Protein AF-A0A1F4V1P5-F1 (afdb_monomer)

pLDDT: mean 93.63, std 7.02, range [51.47, 98.0]

Solvent-accessible surface area (backbone atoms only — not comparable to full-atom values): 4844 Å² total; per-residue (Å²): 129,58,70,64,47,50,52,33,29,52,26,30,45,53,30,20,50,51,32,65,44,67,95,46,83,52,58,62,66,65,35,49,54,26,52,50,53,31,47,53,43,30,67,76,72,36,67,85,50,52,69,64,47,52,53,52,53,57,55,61,69,44,54,79,76,23,53,87,33,69,66,55,20,38,55,51,18,50,54,38,39,51,54,30,50,49,57,74,79,110

Radius of gyration: 12.32 Å; Cα contacts (8 Å, |Δi|>4): 101; chains: 1; bounding box: 30×18×35 Å

Structure (mmCIF, N/CA/C/O backbone):
data_AF-A0A1F4V1P5-F1
#
_entry.id   AF-A0A1F4V1P5-F1
#
loop_
_atom_site.group_PDB
_atom_site.id
_atom_site.type_symbol
_atom_site.label_atom_id
_atom_site.label_alt_id
_atom_site.label_comp_id
_atom_site.label_asym_id
_atom_site.label_entity_id
_atom_site.label_seq_id
_atom_site.pdbx_PDB_ins_code
_atom_site.Cartn_x
_atom_site.Cartn_y
_atom_site.Cartn_z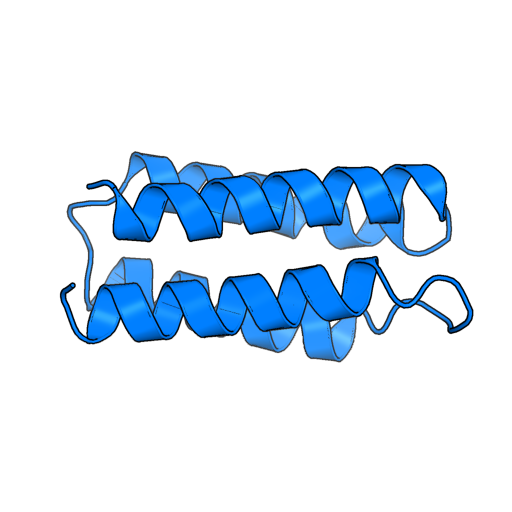
_atom_site.occupancy
_atom_site.B_iso_or_equiv
_atom_site.auth_seq_id
_atom_site.auth_comp_id
_atom_site.auth_asym_id
_atom_site.auth_atom_id
_atom_site.pdbx_PDB_model_num
ATOM 1 N N . MET A 1 1 ? 2.845 -2.626 21.431 1.00 68.25 1 MET A N 1
ATOM 2 C CA . MET A 1 1 ? 2.217 -2.589 20.090 1.00 68.25 1 MET A CA 1
ATOM 3 C C . MET A 1 1 ? 1.242 -3.754 19.974 1.00 68.25 1 MET A C 1
ATOM 5 O O . MET A 1 1 ? 1.628 -4.874 20.286 1.00 68.25 1 MET A O 1
ATOM 9 N N . ASN A 1 2 ? -0.014 -3.492 19.599 1.00 84.94 2 ASN A N 1
ATOM 10 C CA . ASN A 1 2 ? -1.033 -4.527 19.369 1.00 84.94 2 ASN A CA 1
ATOM 11 C C . ASN A 1 2 ? -0.528 -5.539 18.312 1.00 84.94 2 ASN A C 1
ATOM 13 O O . ASN A 1 2 ? 0.063 -5.127 17.313 1.00 84.94 2 ASN A O 1
ATOM 17 N N . ARG A 1 3 ? -0.753 -6.845 18.522 1.00 90.75 3 ARG A N 1
ATOM 18 C CA . ARG A 1 3 ? -0.343 -7.917 17.594 1.00 90.75 3 ARG A CA 1
ATOM 19 C C . ARG A 1 3 ? -0.863 -7.688 16.173 1.00 90.75 3 ARG A C 1
ATOM 21 O O . ARG A 1 3 ? -0.117 -7.887 15.223 1.00 90.75 3 ARG A O 1
ATOM 28 N N . ASN A 1 4 ? -2.089 -7.194 16.033 1.00 93.88 4 ASN A N 1
ATOM 29 C CA . ASN A 1 4 ? -2.689 -6.923 14.727 1.00 93.88 4 ASN A CA 1
ATOM 30 C C . ASN A 1 4 ? -1.975 -5.747 14.036 1.00 93.88 4 ASN A C 1
ATOM 32 O O . ASN A 1 4 ? -1.612 -5.836 12.868 1.00 93.88 4 ASN A O 1
ATOM 36 N N . LYS A 1 5 ? -1.641 -4.681 14.785 1.00 94.00 5 LYS A N 1
ATOM 37 C CA . LYS A 1 5 ? -0.823 -3.560 14.272 1.00 94.00 5 LYS A CA 1
ATOM 38 C C . LYS A 1 5 ? 0.567 -4.030 13.829 1.00 94.00 5 LYS A C 1
ATOM 40 O O . LYS A 1 5 ? 1.074 -3.567 12.811 1.00 94.00 5 LYS A O 1
ATOM 45 N N . LEU A 1 6 ? 1.175 -4.970 14.562 1.00 94.56 6 LEU A N 1
ATOM 46 C CA . LEU A 1 6 ? 2.447 -5.584 14.171 1.00 94.56 6 LEU A CA 1
ATOM 47 C C . LEU A 1 6 ? 2.315 -6.379 12.863 1.00 94.56 6 LEU A C 1
ATOM 49 O O . LEU A 1 6 ? 3.188 -6.253 12.009 1.00 94.56 6 LEU A O 1
ATOM 53 N N . ASN A 1 7 ? 1.243 -7.158 12.690 1.00 95.25 7 ASN A N 1
ATOM 54 C CA . ASN A 1 7 ? 0.996 -7.912 11.457 1.00 95.25 7 ASN A CA 1
ATOM 55 C C . ASN A 1 7 ? 0.929 -6.976 10.246 1.00 95.25 7 ASN A C 1
ATOM 57 O O . ASN A 1 7 ? 1.703 -7.148 9.304 1.00 95.25 7 ASN A O 1
ATOM 61 N N . VAL A 1 8 ? 0.087 -5.936 10.329 1.00 96.50 8 VAL A N 1
ATOM 62 C CA . VAL A 1 8 ? -0.024 -4.908 9.284 1.00 96.50 8 VAL A CA 1
ATOM 63 C C . VAL A 1 8 ? 1.338 -4.286 9.007 1.00 96.50 8 VAL A C 1
ATOM 65 O O . VAL A 1 8 ? 1.785 -4.263 7.864 1.00 96.50 8 VAL A O 1
ATOM 68 N N . LYS A 1 9 ? 2.041 -3.831 10.050 1.00 96.38 9 LYS A N 1
ATOM 69 C CA . LYS A 1 9 ? 3.361 -3.211 9.911 1.00 96.38 9 LYS A CA 1
ATOM 70 C C . LYS A 1 9 ? 4.336 -4.117 9.159 1.00 96.38 9 LYS A C 1
ATOM 72 O O . LYS A 1 9 ? 5.035 -3.646 8.268 1.00 96.38 9 LYS A O 1
ATOM 77 N N . MET A 1 10 ? 4.382 -5.405 9.490 1.00 97.19 10 MET A N 1
ATOM 78 C CA . MET A 1 10 ? 5.274 -6.351 8.821 1.00 97.19 10 MET A CA 1
ATOM 79 C C . MET A 1 10 ? 4.907 -6.561 7.352 1.00 97.19 10 MET A C 1
ATOM 81 O O . MET A 1 10 ? 5.808 -6.638 6.520 1.00 97.19 10 MET A O 1
ATOM 85 N N . ASP A 1 11 ? 3.621 -6.630 7.015 1.00 97.94 11 ASP A N 1
ATOM 86 C CA . ASP A 1 11 ? 3.185 -6.756 5.623 1.00 97.94 11 ASP A CA 1
ATOM 87 C C . ASP A 1 11 ? 3.482 -5.482 4.814 1.00 97.94 11 ASP A C 1
ATOM 89 O O . ASP A 1 11 ? 4.021 -5.574 3.711 1.00 97.94 11 ASP A O 1
ATOM 93 N N . LEU A 1 12 ? 3.284 -4.293 5.391 1.00 97.81 12 LEU A N 1
ATOM 94 C CA . LEU A 1 12 ? 3.679 -3.028 4.762 1.00 97.81 12 LEU A CA 1
ATOM 95 C C . LEU A 1 12 ? 5.195 -2.936 4.540 1.00 97.81 12 LEU A C 1
ATOM 97 O O . LEU A 1 12 ? 5.633 -2.531 3.468 1.00 97.81 12 LEU A O 1
ATOM 101 N N . LEU A 1 13 ? 6.017 -3.357 5.507 1.00 97.38 13 LEU A N 1
ATOM 102 C CA . LEU A 1 13 ? 7.475 -3.377 5.341 1.00 97.38 13 LEU A CA 1
ATOM 103 C C . LEU A 1 13 ? 7.922 -4.361 4.253 1.00 97.38 13 LEU A C 1
ATOM 105 O O . LEU A 1 13 ? 8.861 -4.069 3.512 1.00 97.38 13 LEU A O 1
ATOM 109 N N . ARG A 1 14 ? 7.252 -5.512 4.120 1.00 97.44 14 ARG A N 1
ATOM 110 C CA . ARG A 1 14 ? 7.516 -6.456 3.022 1.00 97.44 14 ARG A CA 1
ATOM 111 C C . ARG A 1 14 ? 7.134 -5.855 1.674 1.00 97.44 14 ARG A C 1
ATOM 113 O O . ARG A 1 14 ? 7.922 -5.957 0.738 1.00 97.44 14 ARG A O 1
ATOM 120 N N . ALA A 1 15 ? 5.989 -5.179 1.585 1.00 96.94 15 ALA A N 1
ATOM 121 C CA . ALA A 1 15 ? 5.600 -4.445 0.386 1.00 96.94 15 ALA A CA 1
ATOM 122 C C . ALA A 1 15 ? 6.625 -3.346 0.044 1.00 96.94 15 ALA A C 1
ATOM 124 O O . ALA A 1 15 ? 7.134 -3.310 -1.073 1.00 96.94 15 ALA A O 1
ATOM 125 N N . ALA A 1 16 ? 7.028 -2.515 1.006 1.00 97.00 16 ALA A N 1
ATOM 126 C CA . ALA A 1 16 ? 8.038 -1.479 0.790 1.00 97.00 16 ALA A CA 1
ATOM 127 C C . ALA A 1 16 ? 9.396 -2.055 0.353 1.00 97.00 16 ALA A C 1
ATOM 129 O O . ALA A 1 16 ? 10.014 -1.543 -0.577 1.00 97.00 16 ALA A O 1
ATOM 130 N N . LYS A 1 17 ? 9.837 -3.175 0.942 1.00 96.12 17 LYS A N 1
ATOM 131 C CA . LYS A 1 17 ? 11.062 -3.868 0.515 1.00 96.12 17 LYS A CA 1
ATOM 132 C C . LYS A 1 17 ? 11.021 -4.213 -0.973 1.00 96.12 17 LYS A C 1
ATOM 134 O O . LYS A 1 17 ? 11.998 -3.970 -1.675 1.00 96.12 17 LYS A O 1
ATOM 139 N N . THR A 1 18 ? 9.890 -4.724 -1.466 1.00 94.44 18 THR A N 1
ATOM 140 C CA . THR A 1 18 ? 9.746 -5.016 -2.901 1.00 94.44 18 THR A CA 1
ATOM 141 C C . THR A 1 18 ? 9.886 -3.760 -3.748 1.00 94.44 18 THR A C 1
ATOM 143 O O . THR A 1 18 ? 10.382 -3.857 -4.857 1.00 94.44 18 THR A O 1
ATOM 146 N N . ALA A 1 19 ? 9.540 -2.573 -3.251 1.00 95.06 19 ALA A N 1
ATOM 147 C CA . ALA A 1 19 ? 9.760 -1.321 -3.966 1.00 95.06 19 ALA A CA 1
ATOM 148 C C . ALA A 1 19 ? 11.250 -0.930 -4.034 1.00 95.06 19 ALA A C 1
ATOM 150 O O . ALA A 1 19 ? 11.724 -0.487 -5.075 1.00 95.06 19 ALA A O 1
ATOM 151 N N . PHE A 1 20 ? 12.016 -1.157 -2.967 1.00 95.75 20 PHE A N 1
ATOM 152 C CA . PHE A 1 20 ? 13.427 -0.756 -2.905 1.00 95.75 20 PHE A CA 1
ATOM 153 C C . PHE A 1 20 ? 14.398 -1.694 -3.630 1.00 95.75 20 PHE A C 1
ATOM 155 O O . PHE A 1 20 ? 15.550 -1.327 -3.854 1.00 95.75 20 PHE A O 1
ATOM 162 N N . GLU A 1 21 ? 13.961 -2.886 -4.044 1.00 93.25 21 GLU A N 1
ATOM 163 C CA . GLU A 1 21 ? 14.762 -3.791 -4.880 1.00 93.25 21 GLU A CA 1
ATOM 164 C C . GLU A 1 21 ? 14.845 -3.298 -6.343 1.00 93.25 21 GLU A C 1
ATOM 166 O O . GLU A 1 21 ? 14.397 -3.976 -7.268 1.00 93.25 21 GLU A O 1
ATOM 171 N N . ILE A 1 22 ? 15.426 -2.112 -6.566 1.00 89.31 22 ILE A N 1
ATOM 172 C CA . ILE A 1 22 ? 15.494 -1.437 -7.878 1.00 89.31 22 ILE A CA 1
ATOM 173 C C . ILE A 1 22 ? 16.283 -2.211 -8.939 1.00 89.31 22 ILE A C 1
ATOM 175 O O . ILE A 1 22 ? 16.032 -2.056 -10.128 1.00 89.31 22 ILE A O 1
ATOM 179 N N . ASN A 1 23 ? 17.192 -3.090 -8.511 1.00 91.50 23 ASN A N 1
ATOM 180 C CA . ASN A 1 23 ? 17.998 -3.934 -9.399 1.00 91.50 23 ASN A CA 1
ATOM 181 C C . ASN A 1 23 ? 17.209 -5.119 -9.982 1.00 91.50 23 ASN A C 1
ATOM 183 O O . ASN A 1 23 ? 17.768 -5.930 -10.717 1.00 91.50 23 ASN A O 1
ATOM 187 N N . LYS A 1 24 ? 15.932 -5.266 -9.616 1.00 91.25 24 LYS A N 1
ATOM 188 C CA . LYS A 1 24 ? 15.040 -6.321 -10.096 1.00 91.25 24 LYS A CA 1
ATOM 189 C C . LYS A 1 24 ? 13.735 -5.711 -10.607 1.00 91.25 24 LYS A C 1
ATOM 191 O O . LYS A 1 24 ? 13.322 -4.664 -10.096 1.00 91.25 24 LYS A O 1
ATOM 196 N N . PRO A 1 25 ? 13.040 -6.375 -11.549 1.00 91.06 25 PRO A N 1
ATOM 197 C CA . PRO A 1 25 ? 11.670 -6.017 -11.895 1.00 91.06 25 PRO A CA 1
ATOM 198 C C . PRO A 1 25 ? 10.790 -5.938 -10.644 1.00 91.06 25 PRO A C 1
ATOM 200 O O . PRO A 1 25 ? 10.958 -6.722 -9.706 1.00 91.06 25 PRO A O 1
ATOM 203 N N . PHE A 1 26 ? 9.866 -4.982 -10.616 1.00 94.38 26 PHE A N 1
ATOM 204 C CA . PHE A 1 26 ? 8.937 -4.854 -9.501 1.00 94.38 26 PHE A CA 1
ATOM 205 C C . PHE A 1 26 ? 7.937 -6.013 -9.498 1.00 94.38 26 PHE A C 1
ATOM 207 O O . PHE A 1 26 ? 7.172 -6.189 -10.448 1.00 94.38 26 PHE A O 1
ATOM 214 N N . ASP A 1 27 ? 7.925 -6.799 -8.422 1.00 93.06 27 ASP A N 1
ATOM 215 C CA . ASP A 1 27 ? 7.007 -7.929 -8.278 1.00 93.06 27 ASP A CA 1
ATOM 216 C C . ASP A 1 27 ? 5.625 -7.456 -7.810 1.00 93.06 27 ASP A C 1
ATOM 218 O O . ASP A 1 27 ? 5.248 -7.537 -6.642 1.00 93.06 27 ASP A O 1
ATOM 222 N N . ARG A 1 28 ? 4.841 -6.971 -8.773 1.00 94.38 28 ARG A N 1
ATOM 223 C CA . ARG A 1 28 ? 3.463 -6.509 -8.573 1.00 94.38 28 ARG A CA 1
ATOM 224 C C . ARG A 1 28 ? 2.600 -7.510 -7.804 1.00 94.38 28 ARG A C 1
ATOM 226 O O . ARG A 1 28 ? 1.766 -7.104 -6.994 1.00 94.38 28 ARG A O 1
ATOM 233 N N . ASN A 1 29 ? 2.751 -8.801 -8.088 1.00 94.44 29 ASN A N 1
ATOM 234 C CA . ASN A 1 29 ? 1.880 -9.828 -7.531 1.00 94.44 29 ASN A CA 1
ATOM 235 C C . ASN A 1 29 ? 2.152 -9.996 -6.042 1.00 94.44 29 ASN A C 1
ATOM 237 O O . ASN A 1 29 ? 1.218 -9.941 -5.241 1.00 94.44 29 ASN A O 1
ATOM 241 N N . ILE A 1 30 ? 3.422 -10.131 -5.659 1.00 94.81 30 ILE A N 1
ATOM 242 C CA . ILE A 1 30 ? 3.760 -10.312 -4.251 1.00 94.81 30 ILE A CA 1
ATOM 243 C C . ILE A 1 30 ? 3.486 -9.048 -3.432 1.00 94.81 30 ILE A C 1
ATOM 245 O O . ILE A 1 30 ? 2.987 -9.139 -2.309 1.00 94.81 30 ILE A O 1
ATOM 249 N N . THR A 1 31 ? 3.707 -7.861 -4.008 1.00 96.44 31 THR A N 1
ATOM 250 C CA . THR A 1 31 ? 3.345 -6.594 -3.367 1.00 96.44 31 THR A CA 1
ATOM 251 C C . THR A 1 31 ? 1.842 -6.534 -3.087 1.00 96.44 31 THR A C 1
ATOM 253 O O . THR A 1 31 ? 1.443 -6.245 -1.959 1.00 96.44 31 THR A O 1
ATOM 256 N N . LYS A 1 32 ? 0.998 -6.864 -4.077 1.00 96.31 32 LYS A N 1
ATOM 257 C CA . LYS A 1 32 ? -0.465 -6.894 -3.909 1.00 96.31 32 LYS A CA 1
ATOM 258 C C . LYS A 1 32 ? -0.907 -7.876 -2.831 1.00 96.31 32 LYS A C 1
ATOM 260 O O . LYS A 1 32 ? -1.803 -7.549 -2.061 1.00 96.31 32 LYS A O 1
ATOM 265 N N . VAL A 1 33 ? -0.266 -9.042 -2.734 1.00 97.56 33 VAL A N 1
ATOM 266 C CA . VAL A 1 33 ? -0.554 -10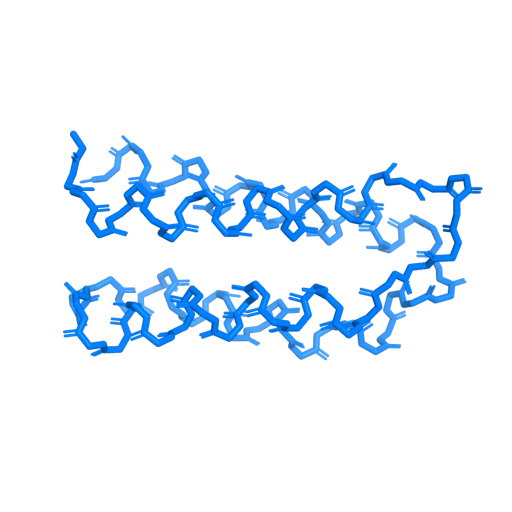.011 -1.666 1.00 97.56 33 VAL A CA 1
ATOM 267 C C . VAL A 1 33 ? -0.340 -9.383 -0.289 1.00 97.56 33 VAL A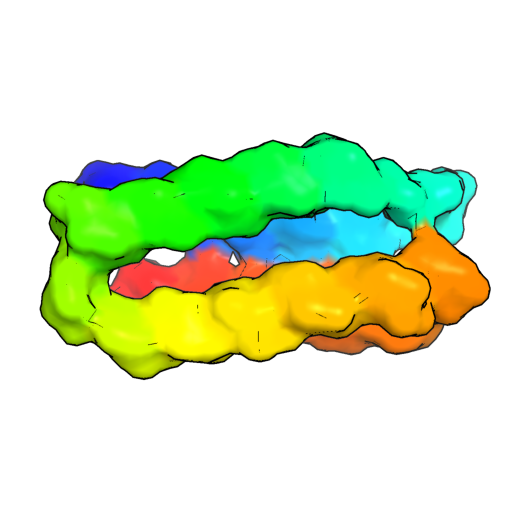 C 1
ATOM 269 O O . VAL A 1 33 ? -1.227 -9.469 0.555 1.00 97.56 33 VAL A O 1
ATOM 272 N N . PHE A 1 34 ? 0.792 -8.716 -0.052 1.00 98.00 34 PHE A N 1
ATOM 273 C CA . PHE A 1 34 ? 1.045 -8.087 1.247 1.00 98.00 34 PHE A CA 1
ATOM 274 C C . PHE A 1 34 ? 0.081 -6.936 1.552 1.00 98.00 34 PHE A C 1
ATOM 276 O O . PHE A 1 34 ? -0.412 -6.837 2.674 1.00 98.00 34 PHE A O 1
ATOM 283 N N . LEU A 1 35 ? -0.237 -6.099 0.564 1.00 97.50 35 LEU A N 1
ATOM 284 C CA . LEU A 1 35 ? -1.168 -4.984 0.762 1.00 97.50 35 LEU A CA 1
ATOM 285 C C . LEU A 1 35 ? -2.599 -5.467 1.019 1.00 97.50 35 LEU A C 1
ATOM 287 O O . LEU A 1 35 ? -3.270 -4.919 1.889 1.00 97.50 35 LEU A O 1
ATOM 291 N N . ASN A 1 36 ? -3.044 -6.525 0.337 1.00 97.56 36 ASN A N 1
ATOM 292 C CA . ASN A 1 36 ? -4.350 -7.130 0.592 1.00 97.56 36 ASN A CA 1
ATOM 293 C C . ASN A 1 36 ? -4.426 -7.716 2.005 1.00 97.56 36 ASN A C 1
ATOM 295 O O . ASN A 1 36 ? -5.386 -7.451 2.714 1.00 97.56 36 ASN A O 1
ATOM 299 N N . LYS A 1 37 ? -3.384 -8.419 2.466 1.00 97.62 37 LYS A N 1
ATOM 300 C CA . LYS A 1 37 ? -3.341 -8.928 3.848 1.00 97.62 37 LYS A CA 1
ATOM 301 C C . LYS A 1 37 ? -3.387 -7.802 4.881 1.00 97.62 37 LYS A C 1
ATOM 303 O O . LYS A 1 37 ? -4.116 -7.898 5.863 1.00 97.62 37 LYS A O 1
ATOM 308 N N . ALA A 1 38 ? -2.649 -6.716 4.643 1.00 97.12 38 ALA A N 1
ATOM 309 C CA . ALA A 1 38 ? -2.700 -5.528 5.489 1.00 97.12 38 ALA A CA 1
ATOM 310 C C . ALA A 1 38 ? -4.106 -4.898 5.502 1.00 97.12 38 ALA A C 1
ATOM 312 O O . ALA A 1 38 ? -4.594 -4.509 6.562 1.00 97.12 38 ALA A O 1
ATOM 313 N N . LYS A 1 39 ? -4.773 -4.834 4.343 1.00 96.75 39 LYS A N 1
ATOM 314 C CA . LYS A 1 39 ? -6.144 -4.331 4.206 1.00 96.75 39 LYS A CA 1
ATOM 315 C C . LYS A 1 39 ? -7.144 -5.201 4.971 1.00 96.75 39 LYS A C 1
ATOM 317 O O . LYS A 1 39 ? -7.931 -4.658 5.742 1.00 96.75 39 LYS A O 1
ATOM 322 N N . ASP A 1 40 ? -7.072 -6.520 4.819 1.00 96.75 40 ASP A N 1
ATOM 323 C CA . ASP A 1 40 ? -7.950 -7.463 5.518 1.00 96.75 40 ASP A CA 1
ATOM 324 C C . ASP A 1 40 ? -7.804 -7.332 7.042 1.00 96.75 40 ASP A C 1
ATOM 326 O O . ASP A 1 40 ? -8.791 -7.358 7.780 1.00 96.75 40 ASP A O 1
ATOM 330 N N . GLU A 1 41 ? -6.578 -7.143 7.531 1.00 96.19 41 GLU A N 1
ATOM 331 C CA . GLU A 1 41 ? -6.311 -6.931 8.953 1.00 96.19 41 GLU A CA 1
ATOM 332 C C . GLU A 1 41 ? -6.870 -5.576 9.434 1.00 96.19 41 GLU A C 1
ATOM 334 O O . GLU A 1 41 ? -7.464 -5.504 10.513 1.00 96.19 41 GLU A O 1
ATOM 339 N N . PHE A 1 42 ? -6.769 -4.508 8.632 1.00 95.50 42 PHE A N 1
ATOM 340 C CA . PHE A 1 42 ? -7.420 -3.230 8.939 1.00 95.50 42 PHE A CA 1
ATOM 341 C C . PHE A 1 42 ? -8.943 -3.359 9.027 1.00 95.50 42 PHE A C 1
ATOM 343 O O . PHE A 1 42 ? -9.548 -2.859 9.972 1.00 95.50 42 PHE A O 1
ATOM 350 N N . GLU A 1 43 ? -9.567 -4.044 8.072 1.00 95.19 43 GLU A N 1
ATOM 351 C CA . GLU A 1 43 ? -11.024 -4.186 8.009 1.00 95.19 43 GLU A CA 1
ATOM 352 C C . GLU A 1 43 ? -11.577 -5.045 9.149 1.00 95.19 43 GLU A C 1
ATOM 354 O O . GLU A 1 43 ? -12.584 -4.690 9.758 1.00 95.19 43 GLU A O 1
ATOM 359 N N . ASN A 1 44 ? -10.902 -6.149 9.476 1.00 95.56 44 ASN A N 1
ATOM 360 C CA . ASN A 1 44 ? -11.441 -7.146 10.399 1.00 95.56 44 ASN A CA 1
ATOM 361 C C . ASN A 1 44 ? -10.922 -7.014 11.833 1.00 95.56 44 ASN A C 1
ATOM 363 O O . ASN A 1 44 ? -11.557 -7.515 12.764 1.00 95.56 44 ASN A O 1
ATOM 367 N N . LYS A 1 45 ? -9.736 -6.426 12.027 1.00 94.38 45 LYS A N 1
ATOM 368 C CA . LYS A 1 45 ? -9.014 -6.460 13.311 1.00 94.38 45 LYS A CA 1
ATOM 369 C C . LYS A 1 45 ? -8.646 -5.085 13.853 1.00 94.38 45 LYS A C 1
ATOM 371 O O . LYS A 1 45 ? 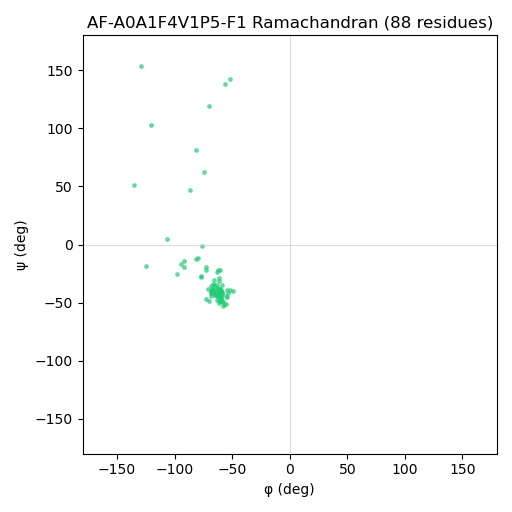-8.346 -4.988 15.045 1.00 94.38 45 LYS A O 1
ATOM 376 N N . LEU A 1 46 ? -8.653 -4.050 13.013 1.00 93.06 46 LEU A N 1
ATOM 377 C CA . LEU A 1 46 ? -8.348 -2.666 13.385 1.00 93.06 46 LEU A CA 1
ATOM 378 C C . LEU A 1 46 ? -9.357 -1.669 12.774 1.00 93.06 46 LEU A C 1
ATOM 380 O O . LEU A 1 46 ? -8.937 -0.682 12.164 1.00 93.06 46 LEU A O 1
ATOM 384 N N . PRO A 1 47 ? -10.679 -1.877 12.938 1.00 91.81 47 PRO A N 1
ATOM 385 C CA . PRO A 1 47 ? -11.696 -1.052 12.278 1.00 91.81 47 PRO A CA 1
ATOM 386 C C . PRO A 1 47 ? -11.632 0.434 12.667 1.00 91.81 47 PRO A C 1
ATOM 388 O O . PRO A 1 47 ? -12.095 1.287 11.913 1.00 91.81 47 PRO A O 1
ATOM 391 N N . GLN A 1 48 ? -11.040 0.756 13.820 1.00 92.25 48 GLN A N 1
ATOM 392 C CA . GLN A 1 48 ? -10.830 2.124 14.291 1.00 92.25 48 GLN A CA 1
ATOM 393 C C . GLN A 1 48 ? -9.728 2.886 13.531 1.00 92.25 48 GLN A C 1
ATOM 395 O O . GLN A 1 48 ? -9.705 4.112 13.561 1.00 92.25 48 GLN A O 1
ATOM 400 N N . GLU A 1 49 ? -8.820 2.194 12.838 1.00 92.62 49 GLU A N 1
ATOM 401 C CA . GLU A 1 49 ? -7.674 2.794 12.135 1.00 92.62 49 GLU A CA 1
ATOM 402 C C . GLU A 1 49 ? -8.056 3.236 10.704 1.00 92.62 49 GLU A C 1
ATOM 404 O O . GLU A 1 49 ? -7.372 2.938 9.722 1.00 92.62 49 GLU A O 1
ATOM 409 N N . THR A 1 50 ? -9.187 3.934 10.562 1.00 92.88 50 THR A N 1
ATOM 410 C CA . THR A 1 50 ? -9.795 4.267 9.259 1.00 92.88 50 THR A CA 1
ATOM 411 C C . THR A 1 50 ? -8.900 5.134 8.378 1.00 92.88 50 THR A C 1
ATOM 413 O O . THR A 1 50 ? -8.820 4.894 7.174 1.00 92.88 50 THR A O 1
ATOM 416 N N . LEU A 1 51 ? -8.188 6.097 8.969 1.00 94.81 51 LEU A N 1
ATOM 417 C CA . LEU A 1 51 ? -7.264 6.973 8.248 1.00 94.81 51 LEU A CA 1
ATOM 418 C C . LEU A 1 51 ? -6.134 6.170 7.591 1.00 94.81 51 LEU A C 1
ATOM 420 O O . LEU A 1 51 ? -5.902 6.290 6.392 1.00 94.81 51 LEU A O 1
ATOM 424 N N . LEU A 1 52 ? -5.477 5.303 8.366 1.00 95.06 52 LEU A N 1
ATOM 425 C CA . LEU A 1 52 ? -4.362 4.487 7.881 1.00 95.06 52 LEU A C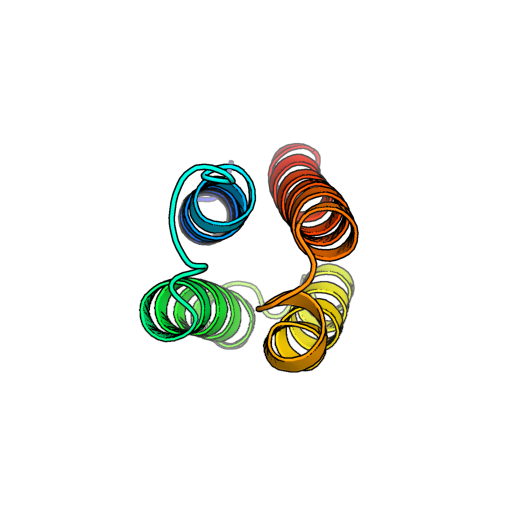A 1
ATOM 426 C C . LEU A 1 52 ? -4.824 3.469 6.829 1.00 95.06 52 LEU A C 1
ATOM 428 O O . LEU A 1 52 ? -4.109 3.207 5.862 1.00 95.06 52 LEU A O 1
ATOM 432 N N . LYS A 1 53 ? -6.042 2.932 6.979 1.00 96.25 53 LYS A N 1
ATOM 433 C CA . LYS A 1 53 ? -6.664 2.070 5.969 1.00 96.25 53 LYS A CA 1
ATOM 434 C C . LYS A 1 53 ? -6.888 2.811 4.647 1.00 96.25 53 LYS A C 1
ATOM 436 O O . LYS A 1 53 ? -6.599 2.258 3.589 1.00 96.25 53 LYS A O 1
ATOM 441 N N . ASN A 1 54 ? -7.399 4.039 4.688 1.00 96.69 54 ASN A N 1
ATOM 442 C CA . ASN A 1 54 ? -7.664 4.813 3.474 1.00 96.69 54 ASN A CA 1
ATOM 443 C C . ASN A 1 54 ? -6.361 5.153 2.734 1.00 96.69 54 ASN A C 1
ATOM 445 O O . ASN A 1 54 ? -6.281 4.939 1.527 1.00 96.69 54 ASN A O 1
ATOM 449 N N . GLU A 1 55 ? -5.311 5.554 3.458 1.00 96.56 55 GLU A N 1
ATOM 450 C CA . GLU A 1 55 ? -3.975 5.767 2.878 1.00 96.56 55 GLU A CA 1
ATOM 451 C C . GLU A 1 55 ? -3.426 4.484 2.218 1.00 96.56 55 GLU A C 1
ATOM 453 O O . GLU A 1 55 ? -2.912 4.520 1.099 1.00 96.56 55 GLU A O 1
ATOM 458 N N . LEU A 1 56 ? -3.594 3.316 2.856 1.00 97.06 56 LEU A N 1
ATOM 459 C CA . LEU A 1 56 ? -3.221 2.028 2.256 1.00 97.06 56 LEU A CA 1
ATOM 460 C C . LEU A 1 56 ? -3.963 1.767 0.935 1.00 97.06 56 LEU A C 1
ATOM 462 O O . LEU A 1 56 ? -3.371 1.255 -0.023 1.00 97.06 56 LEU A O 1
ATOM 466 N N . MET A 1 57 ? -5.257 2.086 0.877 1.00 96.81 57 MET A N 1
ATOM 467 C CA . MET A 1 57 ? -6.061 1.911 -0.333 1.00 96.81 57 MET A CA 1
ATOM 468 C C . MET A 1 57 ? -5.566 2.815 -1.464 1.00 96.81 57 MET A C 1
ATOM 470 O O . MET A 1 57 ? -5.402 2.336 -2.584 1.00 96.81 57 MET A O 1
ATOM 474 N N . GLU A 1 58 ? -5.247 4.076 -1.171 1.00 96.56 58 GLU A N 1
ATOM 475 C CA . GLU A 1 58 ? -4.662 5.004 -2.146 1.00 96.56 58 GLU A CA 1
ATOM 476 C C . GLU A 1 58 ? -3.329 4.487 -2.695 1.00 96.56 58 GLU A C 1
ATOM 478 O O . GLU A 1 58 ? -3.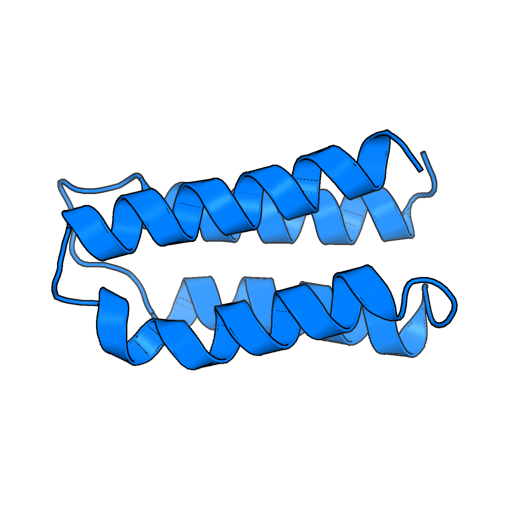113 4.480 -3.909 1.00 96.56 58 GLU A O 1
ATOM 483 N N . PHE A 1 59 ? -2.445 3.985 -1.829 1.00 95.44 59 PHE A N 1
ATOM 484 C CA . PHE A 1 59 ? -1.166 3.419 -2.265 1.00 95.44 59 PHE A CA 1
ATOM 485 C C . PHE A 1 59 ? -1.355 2.144 -3.089 1.00 95.44 59 PHE A C 1
ATOM 487 O O . PHE A 1 59 ? -0.611 1.912 -4.041 1.00 95.44 59 PHE A O 1
ATOM 494 N N . SER A 1 60 ? -2.369 1.336 -2.784 1.00 95.25 60 SER A N 1
ATOM 495 C CA . SER A 1 60 ? -2.662 0.112 -3.539 1.00 95.25 60 SER A CA 1
ATOM 496 C C . SER A 1 60 ? -3.099 0.396 -4.982 1.00 95.25 60 SER A C 1
ATOM 498 O O . SER A 1 60 ? -2.797 -0.393 -5.878 1.00 95.25 60 SER A O 1
ATOM 500 N N . LEU A 1 61 ? -3.755 1.535 -5.231 1.00 95.94 61 LEU A N 1
ATOM 501 C CA . LEU A 1 61 ? -4.158 1.969 -6.576 1.00 95.94 61 LEU A CA 1
ATOM 502 C C . LEU A 1 61 ? -2.974 2.445 -7.435 1.00 95.94 61 LEU A C 1
ATOM 504 O O . LEU A 1 61 ? -3.054 2.412 -8.658 1.00 95.94 61 LEU A O 1
ATOM 508 N N . GLN A 1 62 ? -1.863 2.846 -6.812 1.00 95.19 62 GLN A N 1
ATOM 509 C CA . GLN A 1 62 ? -0.677 3.366 -7.508 1.00 95.19 62 GLN A CA 1
ATOM 510 C C . GLN A 1 62 ? 0.236 2.264 -8.062 1.00 95.19 62 GLN A C 1
ATOM 512 O O . GLN A 1 62 ? 1.113 2.552 -8.871 1.00 95.19 62 GLN A O 1
ATOM 517 N N . ILE A 1 63 ? 0.038 1.003 -7.660 1.00 94.44 63 ILE A N 1
ATOM 518 C CA . ILE A 1 63 ? 0.927 -0.123 -7.999 1.00 94.44 63 ILE A CA 1
ATOM 519 C C . ILE A 1 63 ? 1.185 -0.232 -9.503 1.00 94.44 63 ILE A C 1
ATOM 521 O O . ILE A 1 63 ? 2.301 -0.541 -9.902 1.00 94.44 63 ILE A O 1
ATOM 525 N N . ASP A 1 64 ? 0.167 0.006 -10.326 1.00 92.69 64 ASP A N 1
ATOM 526 C CA . ASP A 1 64 ? 0.261 -0.172 -11.775 1.00 92.69 64 ASP A CA 1
ATOM 527 C C . ASP A 1 64 ? 1.026 0.979 -12.453 1.00 92.69 64 ASP A C 1
ATOM 529 O O . ASP A 1 64 ? 1.686 0.752 -13.465 1.00 92.69 64 ASP A O 1
ATOM 533 N N . ASP A 1 65 ? 1.007 2.179 -11.863 1.00 93.19 65 ASP A N 1
ATOM 534 C CA . ASP A 1 65 ? 1.743 3.358 -12.349 1.00 93.19 65 ASP A CA 1
ATOM 535 C C . ASP A 1 65 ? 3.242 3.298 -12.006 1.00 93.19 65 ASP A C 1
ATOM 537 O O . ASP A 1 65 ? 4.073 3.856 -12.720 1.00 93.19 65 ASP A O 1
ATOM 541 N N . ILE A 1 66 ? 3.613 2.596 -10.929 1.00 94.00 66 ILE A N 1
ATOM 542 C CA . ILE A 1 66 ? 5.006 2.549 -10.456 1.00 94.00 66 ILE A CA 1
ATOM 543 C C . ILE A 1 66 ? 5.831 1.389 -11.028 1.00 94.00 66 ILE A C 1
ATOM 545 O O . ILE A 1 66 ? 7.050 1.394 -10.875 1.00 94.00 66 ILE A O 1
ATOM 549 N N . VAL A 1 67 ? 5.209 0.378 -11.654 1.00 91.25 67 VAL A N 1
ATOM 550 C CA . VAL A 1 67 ? 5.884 -0.891 -12.019 1.00 91.25 67 VAL A CA 1
ATOM 551 C C . VAL A 1 67 ? 7.151 -0.673 -12.846 1.00 91.25 67 VAL A C 1
ATOM 553 O O . VAL A 1 67 ? 8.162 -1.336 -12.613 1.00 91.25 67 VAL A O 1
ATOM 556 N N . ASN A 1 68 ? 7.088 0.259 -13.797 1.00 89.75 68 ASN A N 1
ATOM 557 C CA . ASN A 1 68 ? 8.137 0.493 -14.788 1.00 89.75 68 ASN A CA 1
ATOM 558 C C . ASN A 1 68 ? 8.948 1.772 -14.524 1.00 89.75 68 ASN A C 1
ATOM 560 O O . ASN A 1 68 ? 9.802 2.122 -15.335 1.00 89.75 68 ASN A O 1
ATOM 564 N N . ASP A 1 69 ? 8.696 2.465 -13.411 1.00 93.62 69 ASP A N 1
ATOM 565 C CA . ASP A 1 69 ? 9.364 3.718 -13.057 1.00 93.62 69 ASP A CA 1
ATOM 566 C C . ASP A 1 69 ? 10.092 3.564 -11.708 1.00 93.62 69 ASP A C 1
ATOM 568 O O . ASP A 1 69 ? 9.459 3.583 -10.647 1.00 93.62 69 ASP A O 1
ATOM 572 N N . PRO A 1 70 ? 11.430 3.404 -11.719 1.00 93.25 70 PRO A N 1
ATOM 573 C CA . PRO A 1 70 ? 12.212 3.198 -10.504 1.00 93.25 70 PRO A CA 1
ATOM 574 C C . PRO A 1 70 ? 12.089 4.333 -9.482 1.00 93.25 70 PRO A C 1
ATOM 576 O O . PRO A 1 70 ? 12.086 4.063 -8.281 1.00 93.25 70 PRO A O 1
ATOM 579 N N . LEU A 1 71 ? 11.967 5.587 -9.929 1.00 95.06 71 LEU A N 1
ATOM 580 C CA . LEU A 1 71 ? 11.859 6.735 -9.027 1.00 95.06 71 LEU A CA 1
ATOM 581 C C . LEU A 1 71 ? 10.484 6.772 -8.366 1.00 95.06 71 LEU A C 1
ATOM 583 O O . LEU A 1 71 ? 10.393 6.886 -7.141 1.00 95.06 71 LEU A O 1
ATOM 587 N N . LYS A 1 72 ? 9.411 6.594 -9.148 1.00 95.69 72 LYS A N 1
ATOM 588 C CA . LYS A 1 72 ? 8.056 6.483 -8.588 1.00 95.69 72 LYS A CA 1
ATOM 589 C C . LYS A 1 72 ? 7.937 5.295 -7.640 1.00 95.69 72 LYS A C 1
ATOM 591 O O . LYS A 1 72 ? 7.301 5.413 -6.595 1.00 95.69 72 LYS A O 1
ATOM 596 N N . ARG A 1 73 ? 8.577 4.169 -7.969 1.00 95.69 73 ARG A N 1
ATOM 597 C CA . ARG A 1 73 ? 8.621 2.968 -7.128 1.00 95.69 73 ARG A CA 1
ATOM 598 C C . ARG A 1 73 ? 9.297 3.240 -5.786 1.00 95.69 73 ARG A C 1
ATOM 600 O O . ARG A 1 73 ? 8.711 2.905 -4.761 1.00 95.69 73 ARG A O 1
ATOM 607 N N . ILE A 1 74 ? 10.475 3.873 -5.768 1.00 96.75 74 ILE A N 1
ATOM 608 C CA . ILE A 1 74 ? 11.150 4.264 -4.515 1.00 96.75 74 ILE A CA 1
ATOM 609 C C . ILE A 1 74 ? 10.226 5.151 -3.679 1.00 96.75 74 ILE A C 1
ATOM 611 O O . ILE A 1 74 ? 9.967 4.841 -2.517 1.00 96.75 74 ILE A O 1
ATOM 615 N N . HIS A 1 75 ? 9.672 6.202 -4.283 1.00 97.00 75 HIS A N 1
ATOM 616 C CA . HIS A 1 75 ? 8.826 7.151 -3.570 1.00 9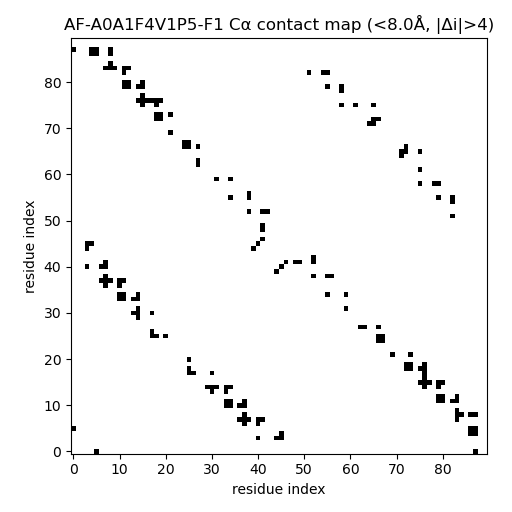7.00 75 HIS A CA 1
ATOM 617 C C . HIS A 1 75 ? 7.550 6.503 -3.010 1.00 97.00 75 HIS A C 1
ATOM 619 O O . HIS A 1 75 ? 7.109 6.788 -1.896 1.00 97.00 75 HIS A O 1
ATOM 625 N N . TRP A 1 76 ? 6.962 5.573 -3.758 1.00 97.69 76 TRP A N 1
ATOM 626 C CA . TRP A 1 76 ? 5.863 4.752 -3.270 1.00 97.69 76 TRP A CA 1
ATOM 627 C C . TRP A 1 76 ? 6.282 3.874 -2.082 1.00 97.69 76 TRP A C 1
ATOM 629 O O . TRP A 1 76 ? 5.568 3.808 -1.081 1.00 97.69 76 TRP A O 1
ATOM 639 N N . GLY A 1 77 ? 7.467 3.260 -2.137 1.00 97.44 77 GLY A N 1
ATOM 640 C CA . GLY A 1 77 ? 8.031 2.498 -1.022 1.00 97.44 77 GLY A CA 1
ATOM 641 C C . GLY A 1 77 ? 8.200 3.334 0.251 1.00 97.44 77 GLY A C 1
ATOM 642 O O . GLY A 1 77 ? 7.878 2.864 1.342 1.00 97.44 77 GLY A O 1
ATOM 643 N N . GLU A 1 78 ? 8.652 4.585 0.128 1.00 97.94 78 GLU A N 1
ATOM 644 C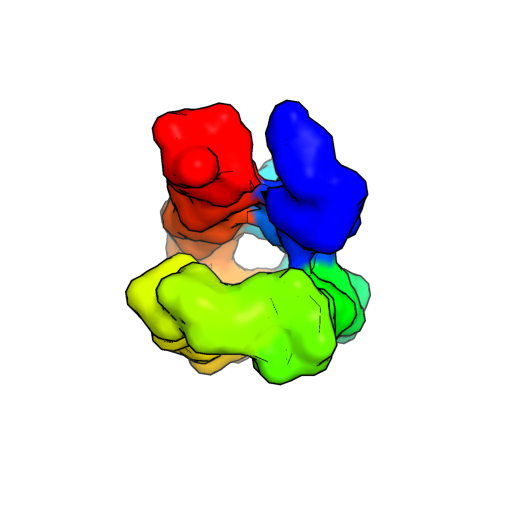 CA . GLU A 1 78 ? 8.789 5.529 1.249 1.00 97.94 78 GLU A CA 1
ATOM 645 C C . GLU A 1 78 ? 7.436 5.852 1.895 1.00 97.94 78 GLU A C 1
ATOM 647 O O . GLU A 1 78 ? 7.310 5.842 3.124 1.00 97.94 78 GLU A O 1
ATOM 652 N N . LYS A 1 79 ? 6.401 6.080 1.077 1.00 97.75 79 LYS A N 1
ATOM 653 C CA . LYS A 1 79 ? 5.023 6.297 1.548 1.00 97.75 79 LYS A CA 1
ATOM 654 C C . LYS A 1 79 ? 4.507 5.097 2.341 1.00 97.75 79 LYS A C 1
ATOM 656 O O . LYS A 1 79 ? 4.007 5.259 3.456 1.00 97.75 79 LYS A O 1
ATOM 661 N N . VAL A 1 80 ? 4.705 3.886 1.820 1.00 97.62 80 VAL A N 1
ATOM 662 C CA . V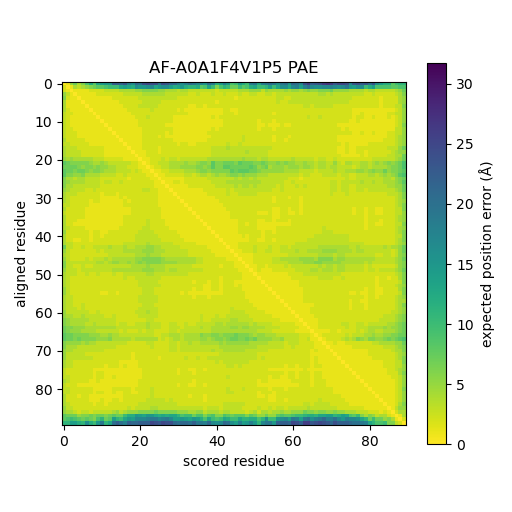AL A 1 80 ? 4.316 2.643 2.505 1.00 97.62 80 VAL A CA 1
ATOM 663 C C . VAL A 1 80 ? 5.101 2.447 3.811 1.00 97.62 80 VAL A C 1
ATOM 665 O O . VAL A 1 80 ? 4.509 2.085 4.829 1.00 97.62 80 VAL A O 1
ATOM 668 N N . MET A 1 81 ? 6.408 2.736 3.837 1.00 96.81 81 MET A N 1
ATOM 669 C CA . MET A 1 81 ? 7.195 2.712 5.081 1.00 96.81 81 MET A CA 1
ATOM 670 C C . MET A 1 81 ? 6.703 3.733 6.106 1.00 96.81 81 MET A C 1
ATOM 672 O O . MET A 1 81 ? 6.658 3.431 7.298 1.00 96.81 81 MET A O 1
ATOM 676 N N . THR A 1 82 ? 6.322 4.927 5.659 1.00 96.75 82 THR A N 1
ATOM 677 C CA . THR A 1 82 ? 5.809 5.989 6.534 1.00 96.75 82 THR A CA 1
ATOM 678 C C . THR A 1 82 ? 4.510 5.551 7.205 1.00 96.75 82 THR A C 1
ATOM 680 O O . THR A 1 82 ? 4.349 5.708 8.418 1.00 96.75 82 THR A O 1
ATOM 683 N N . LEU A 1 83 ? 3.618 4.907 6.447 1.00 96.19 83 LEU A N 1
ATOM 684 C CA . LEU A 1 83 ? 2.412 4.285 6.988 1.00 96.19 83 LEU A CA 1
ATOM 685 C C . LEU A 1 83 ? 2.750 3.205 8.033 1.00 96.19 83 LEU A C 1
ATOM 687 O O . LEU A 1 83 ? 2.187 3.188 9.130 1.00 96.19 83 LEU A O 1
ATOM 691 N N . ALA A 1 84 ? 3.728 2.344 7.732 1.00 95.38 84 ALA A N 1
ATOM 692 C CA . ALA A 1 84 ? 4.200 1.302 8.644 1.00 95.38 84 ALA A CA 1
ATOM 693 C C . ALA A 1 84 ? 4.820 1.865 9.940 1.00 95.38 84 ALA A C 1
ATOM 695 O O . ALA A 1 84 ? 4.681 1.268 11.012 1.00 95.38 84 ALA A O 1
ATOM 696 N N . ALA A 1 85 ? 5.503 3.009 9.863 1.00 93.94 85 ALA A N 1
ATOM 697 C CA . ALA A 1 85 ? 6.068 3.692 11.021 1.00 93.94 85 ALA A CA 1
ATOM 698 C C . ALA A 1 85 ? 4.967 4.265 11.925 1.00 93.94 85 ALA A C 1
ATOM 700 O O . ALA A 1 85 ? 5.001 4.046 13.137 1.00 93.94 85 ALA A O 1
ATOM 701 N N . ARG A 1 86 ? 3.946 4.905 11.337 1.00 93.06 86 ARG A N 1
ATOM 702 C CA . ARG A 1 86 ? 2.808 5.496 12.066 1.00 93.06 86 ARG A CA 1
ATOM 703 C C . ARG A 1 86 ? 1.992 4.468 12.853 1.00 93.06 86 ARG A C 1
ATOM 705 O O . ARG A 1 86 ? 1.530 4.781 13.944 1.00 93.06 86 ARG A O 1
ATOM 712 N N . LEU A 1 87 ? 1.905 3.222 12.379 1.00 88.06 87 LEU A N 1
ATOM 713 C CA . LEU A 1 87 ? 1.286 2.111 13.124 1.00 88.06 87 LEU A CA 1
ATOM 714 C C . LEU A 1 87 ? 1.980 1.769 14.453 1.00 88.06 87 LEU A C 1
ATOM 716 O O . LEU A 1 87 ? 1.373 1.118 15.300 1.00 88.06 87 LEU A O 1
ATOM 720 N N . GLY A 1 88 ? 3.258 2.128 14.614 1.00 73.62 88 GLY A N 1
ATOM 721 C CA . GLY A 1 88 ? 4.005 1.913 15.856 1.00 73.62 88 GLY A CA 1
ATOM 722 C C . GLY A 1 88 ? 3.957 3.090 16.829 1.00 73.62 88 GLY A C 1
ATOM 723 O O . GLY A 1 88 ? 4.237 2.888 18.008 1.00 73.62 88 GLY A O 1
ATOM 724 N N . SER A 1 89 ? 3.622 4.282 16.333 1.00 63.12 89 SER A N 1
ATOM 725 C CA . SER A 1 89 ? 3.574 5.526 17.111 1.00 63.12 89 SER A CA 1
ATOM 726 C C . SER A 1 89 ? 2.176 5.847 17.663 1.00 63.12 89 SER A C 1
ATOM 728 O O . SER A 1 89 ? 2.081 6.650 18.587 1.00 63.12 89 SER A O 1
ATOM 730 N N . ASN A 1 90 ? 1.127 5.209 17.124 1.00 51.47 90 ASN A N 1
ATOM 731 C CA . ASN A 1 90 ? -0.276 5.283 17.567 1.00 51.47 90 ASN A CA 1
ATOM 732 C C . ASN A 1 90 ? -0.716 3.999 18.282 1.00 51.47 90 ASN A C 1
ATOM 734 O O . ASN A 1 90 ? -1.571 4.056 19.187 1.00 51.47 90 ASN A O 1
#

Foldseek 3Di:
DDPLLVLLLVLLLVLLVLLLPLVDQRPLPSSLVSLVSSLVSCVPPVVVPVVLNVLSVVLNVCSVVCRPPSVVSNVSSVSSNVSSVVSVVD

Nearest PDB structures (foldseek):
  3u8v-assembly1_A  TM=5.818E-01  e=4.793E-01  Nitrosomonas europaea
  6m97-assembly1_A  TM=5.183E-01  e=1.739E+00  Salmo salar
  7pyr-assembly1_A  TM=3.942E-01  e=1.936E+00  Homo sapiens
  6d32-assembly1_A  TM=4.058E-01  e=2.672E+00  Xenopus laevis

Secondary structure (DSSP, 8-state):
--HHHHHHHHHHHHHHHHHH-TTS---HHHHHHHHHHHHHHHHHH-TT-HHHHHHHHHHHHTHHHHTT-HHHHHHHHHHHHHHHHHHHH-

Organism: NCBI:txid1802610

Sequence (90 aa):
MNRNKLNVKMDLLRAAKTAFEINKPFDRNITKVFLNKAKDEFENKLPQETLLKNELMEFSLQIDDIVNDPLKRIHWGEKVMTLAARLGSN

Mean predicted aligned error: 2.97 Å